Protein AF-A0A2W4MS30-F1 (afdb_monomer_lite)

Structure (mmCIF, N/CA/C/O backbone):
data_AF-A0A2W4MS30-F1
#
_entry.id   AF-A0A2W4MS30-F1
#
loop_
_atom_site.group_PDB
_atom_site.id
_atom_site.type_symbol
_atom_site.label_atom_id
_atom_site.label_alt_id
_atom_site.label_comp_id
_atom_site.label_asym_id
_atom_site.label_entity_id
_atom_site.label_seq_id
_atom_site.pdbx_PDB_ins_code
_atom_site.Cartn_x
_atom_site.Cartn_y
_atom_site.Cartn_z
_atom_site.occupancy
_atom_site.B_iso_or_equiv
_atom_site.auth_seq_id
_atom_site.auth_comp_id
_atom_site.auth_asym_id
_atom_site.auth_atom_id
_atom_site.pdbx_PDB_model_num
ATOM 1 N N . MET A 1 1 ? 3.216 -6.481 -2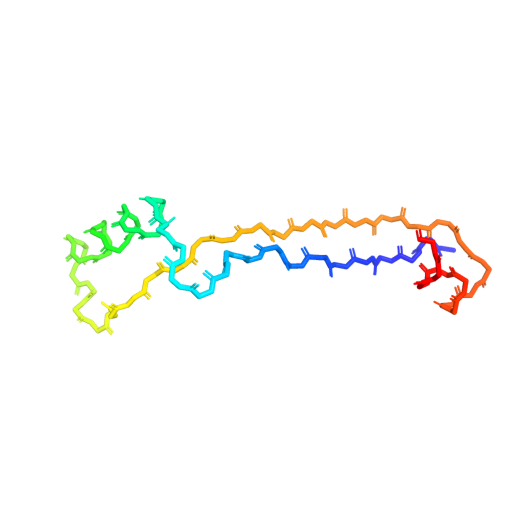6.389 1.00 73.25 1 MET A N 1
ATOM 2 C CA . MET A 1 1 ? 2.248 -6.295 -25.285 1.00 73.25 1 MET A CA 1
ATOM 3 C C . MET A 1 1 ? 2.984 -5.513 -24.212 1.00 73.25 1 MET A C 1
ATOM 5 O O . MET A 1 1 ? 4.121 -5.894 -23.962 1.00 73.25 1 MET A O 1
ATOM 9 N N . PRO A 1 2 ? 2.412 -4.436 -23.651 1.00 89.62 2 PRO A N 1
ATOM 10 C CA . PRO A 1 2 ? 3.107 -3.630 -22.651 1.0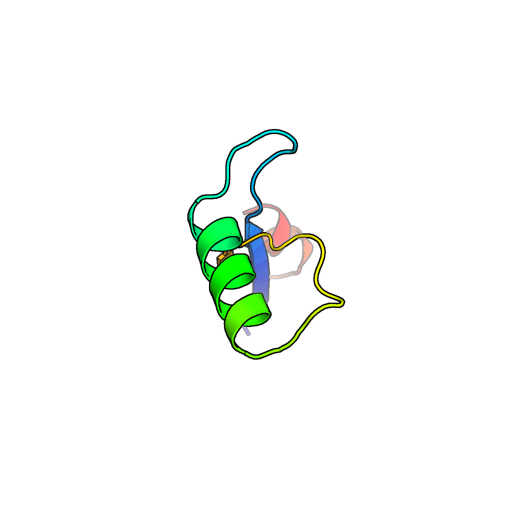0 89.62 2 PRO A CA 1
ATOM 11 C C . PRO A 1 2 ? 3.367 -4.449 -21.383 1.00 89.62 2 PRO A C 1
ATOM 13 O O . PRO A 1 2 ? 2.538 -5.275 -20.985 1.00 89.62 2 PRO A O 1
ATOM 16 N N . PHE A 1 3 ? 4.507 -4.213 -20.746 1.00 96.31 3 PHE A N 1
ATOM 17 C CA . PHE A 1 3 ? 4.842 -4.786 -19.448 1.00 96.31 3 PHE A CA 1
ATOM 18 C C . PHE A 1 3 ? 4.061 -4.056 -18.357 1.00 96.31 3 PHE A C 1
ATOM 20 O O . PHE A 1 3 ? 3.985 -2.829 -18.361 1.00 96.31 3 PHE A O 1
ATOM 27 N N . ARG A 1 4 ? 3.486 -4.799 -17.407 1.00 96.44 4 ARG A N 1
ATOM 28 C CA . ARG A 1 4 ? 2.834 -4.218 -16.226 1.00 96.44 4 ARG A CA 1
ATOM 29 C C . ARG A 1 4 ? 3.804 -4.231 -15.051 1.00 96.44 4 ARG A C 1
ATOM 31 O O . ARG A 1 4 ? 4.220 -5.305 -14.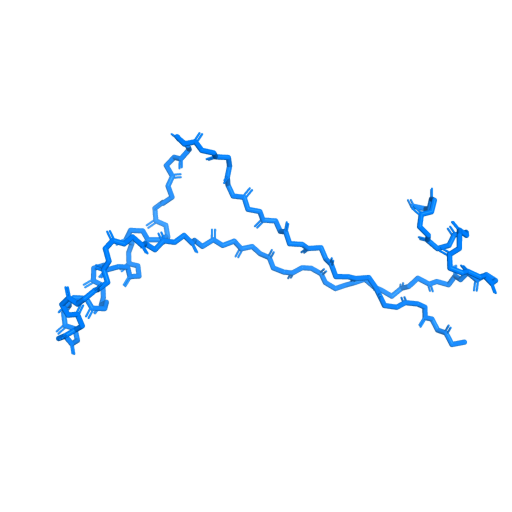620 1.00 96.44 4 ARG A O 1
ATOM 38 N N . ALA A 1 5 ? 4.102 -3.058 -14.505 1.00 96.62 5 ALA A N 1
ATOM 39 C CA . ALA A 1 5 ? 4.843 -2.909 -13.258 1.00 96.62 5 ALA A CA 1
ATOM 40 C C . ALA A 1 5 ? 3.905 -2.457 -12.132 1.00 96.62 5 ALA A C 1
ATOM 42 O O . ALA A 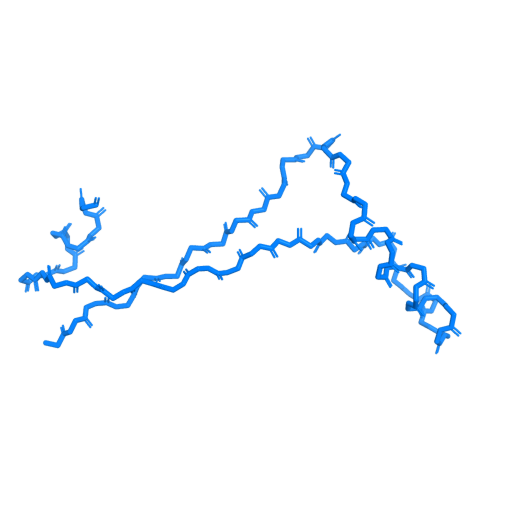1 5 ? 3.061 -1.582 -12.322 1.00 96.62 5 ALA A O 1
ATOM 43 N N . GLU A 1 6 ? 4.059 -3.053 -10.950 1.00 97.38 6 GLU A N 1
ATOM 44 C CA . GLU A 1 6 ? 3.326 -2.678 -9.740 1.00 97.38 6 GLU A CA 1
ATOM 45 C C . GLU A 1 6 ? 4.300 -2.092 -8.716 1.00 97.38 6 GLU A C 1
ATOM 47 O O . GLU A 1 6 ? 5.237 -2.759 -8.270 1.00 97.38 6 GLU A O 1
ATOM 52 N N . VAL A 1 7 ? 4.064 -0.844 -8.318 1.00 97.31 7 VAL A N 1
ATOM 53 C CA . VAL A 1 7 ? 4.880 -0.124 -7.340 1.00 97.31 7 VAL A CA 1
ATOM 54 C C . VAL A 1 7 ? 4.089 0.044 -6.050 1.00 97.31 7 VAL A C 1
ATOM 56 O O . VAL A 1 7 ? 3.062 0.723 -6.009 1.00 97.31 7 VAL A O 1
ATOM 59 N N . LYS A 1 8 ? 4.595 -0.550 -4.966 1.00 97.56 8 LYS A N 1
ATOM 60 C CA . LYS A 1 8 ? 4.032 -0.407 -3.618 1.00 97.56 8 LYS A CA 1
ATOM 61 C C . LYS A 1 8 ? 4.741 0.724 -2.885 1.00 97.56 8 LYS A C 1
ATOM 63 O O . LYS A 1 8 ? 5.903 0.603 -2.508 1.00 97.56 8 LYS A O 1
ATOM 68 N N . VAL A 1 9 ? 4.027 1.821 -2.667 1.00 97.31 9 VAL A N 1
ATOM 69 C CA . VAL A 1 9 ? 4.520 2.987 -1.934 1.00 97.31 9 VAL A CA 1
ATOM 70 C C . VAL A 1 9 ? 4.073 2.881 -0.483 1.00 97.31 9 VAL A C 1
ATOM 72 O O . VAL A 1 9 ? 2.883 2.986 -0.180 1.00 97.31 9 VAL A O 1
ATOM 75 N N . THR A 1 10 ? 5.031 2.703 0.422 1.00 96.62 10 THR A N 1
ATOM 76 C CA . THR A 1 10 ? 4.785 2.611 1.864 1.00 96.62 10 THR A CA 1
ATOM 77 C C . THR A 1 10 ? 5.543 3.690 2.624 1.00 96.62 10 THR A C 1
ATOM 79 O O . THR A 1 10 ? 6.639 4.103 2.244 1.00 96.62 10 THR A O 1
ATOM 82 N N . LEU A 1 11 ? 4.977 4.128 3.743 1.00 95.81 11 LEU A N 1
ATOM 83 C CA . LEU A 1 11 ? 5.639 5.051 4.656 1.00 95.81 11 LEU A CA 1
ATOM 84 C C . LEU A 1 11 ? 6.810 4.354 5.367 1.00 95.81 11 LEU A C 1
ATOM 86 O O . LEU A 1 11 ? 6.691 3.197 5.784 1.00 95.81 11 LEU A O 1
ATOM 90 N N . ARG A 1 12 ? 7.924 5.072 5.554 1.00 96.12 12 ARG A N 1
ATOM 91 C CA . ARG A 1 12 ? 9.083 4.573 6.312 1.00 96.12 12 ARG A CA 1
ATOM 92 C C . ARG A 1 12 ? 8.711 4.266 7.775 1.00 96.12 12 ARG A C 1
ATOM 94 O O . ARG A 1 12 ? 7.770 4.876 8.300 1.00 96.12 12 ARG A O 1
ATOM 101 N N . PRO A 1 13 ? 9.447 3.363 8.451 1.00 93.69 13 PRO A N 1
ATOM 102 C CA . PRO A 1 13 ? 9.290 3.148 9.888 1.00 93.69 13 PRO A CA 1
ATOM 103 C C . PRO A 1 13 ? 9.417 4.464 10.667 1.00 93.69 13 PRO A C 1
ATOM 105 O O . PRO A 1 13 ? 10.238 5.313 10.323 1.00 93.69 13 PRO A O 1
ATOM 108 N N . GLY A 1 14 ? 8.576 4.652 11.684 1.00 92.06 14 GLY A N 1
ATOM 109 C CA . GLY A 1 14 ? 8.554 5.869 12.507 1.00 92.06 14 GLY A CA 1
ATOM 110 C C . GLY A 1 14 ? 7.864 7.085 11.875 1.00 92.06 14 GLY A C 1
ATOM 111 O O . GLY A 1 14 ? 7.628 8.071 12.567 1.00 92.06 14 GLY A O 1
ATOM 112 N N . VAL A 1 15 ? 7.490 7.033 10.591 1.00 96.50 15 VAL A N 1
ATOM 113 C CA . VAL A 1 15 ? 6.681 8.092 9.971 1.00 96.50 15 VAL A CA 1
ATOM 114 C C . VAL A 1 15 ? 5.224 7.929 10.387 1.00 96.50 15 VAL A C 1
ATOM 116 O O . VAL A 1 15 ? 4.638 6.858 10.198 1.00 96.50 15 VAL A O 1
ATOM 119 N N . LEU A 1 16 ? 4.647 9.007 10.922 1.00 94.31 16 LEU A N 1
ATOM 120 C CA . LEU A 1 16 ? 3.243 9.068 11.311 1.00 94.31 16 LEU A CA 1
ATOM 121 C C . LEU A 1 16 ? 2.332 8.858 10.095 1.00 94.31 16 LEU A C 1
ATOM 123 O O . LEU A 1 16 ? 2.505 9.506 9.064 1.00 94.31 16 LEU A O 1
ATOM 127 N N . ASP A 1 17 ? 1.334 7.991 10.257 1.00 97.31 17 ASP A N 1
ATOM 128 C CA . ASP A 1 17 ? 0.298 7.715 9.264 1.00 97.31 17 ASP A CA 1
ATOM 129 C C . ASP A 1 17 ? -1.092 8.102 9.804 1.00 97.31 17 ASP A C 1
ATOM 131 O O . ASP A 1 17 ? -1.756 7.294 10.464 1.00 97.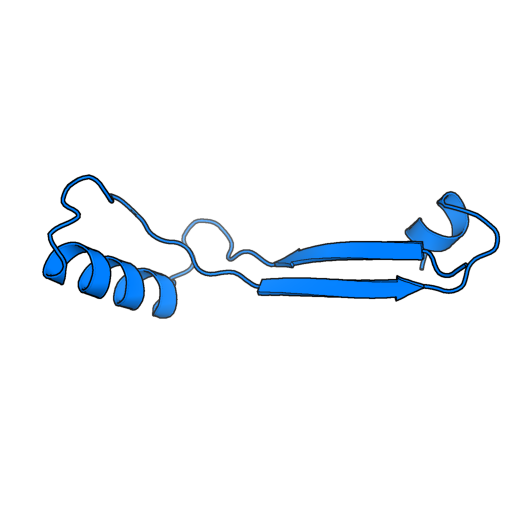31 17 ASP A O 1
ATOM 135 N N . PRO A 1 18 ? -1.563 9.338 9.551 1.00 97.44 18 PRO A N 1
ATOM 136 C CA . PRO A 1 18 ? -2.888 9.768 9.992 1.00 97.44 18 PRO A CA 1
ATOM 137 C C . PRO A 1 18 ? -4.033 8.958 9.371 1.00 97.44 18 PRO A C 1
ATOM 139 O O . PRO A 1 18 ? -5.077 8.802 10.008 1.00 97.44 18 PRO A O 1
ATOM 142 N N . GLN A 1 19 ? -3.850 8.443 8.148 1.00 97.88 19 GLN A N 1
ATOM 143 C CA . GLN A 1 19 ? -4.875 7.672 7.441 1.00 97.88 19 GLN A CA 1
ATOM 144 C C . GLN A 1 19 ? -4.999 6.274 8.045 1.00 97.88 19 GLN A C 1
ATOM 146 O O . GLN A 1 19 ? -6.105 5.863 8.396 1.00 97.88 19 GLN A O 1
ATOM 151 N N . GLY A 1 20 ? -3.870 5.593 8.260 1.00 97.62 20 GLY A N 1
ATOM 152 C CA . GLY A 1 20 ? -3.816 4.318 8.978 1.00 97.62 20 GLY A CA 1
ATOM 153 C C . GLY A 1 20 ? -4.472 4.405 10.352 1.00 97.62 20 GLY A C 1
ATOM 154 O O . GLY A 1 20 ? -5.373 3.626 10.655 1.00 97.62 20 GLY A O 1
ATOM 155 N N . ALA A 1 21 ? -4.144 5.439 11.132 1.00 96.81 21 ALA A N 1
ATOM 156 C CA . ALA A 1 21 ? -4.758 5.655 12.442 1.00 96.81 21 ALA A CA 1
ATOM 157 C C . ALA A 1 21 ? -6.282 5.888 12.374 1.00 96.81 21 ALA A C 1
ATOM 159 O O . ALA A 1 21 ? -7.015 5.479 13.276 1.00 96.81 21 ALA A O 1
ATOM 160 N N . ALA A 1 22 ? -6.784 6.561 11.333 1.00 97.81 22 ALA A N 1
ATOM 161 C CA . ALA A 1 22 ? -8.222 6.749 11.140 1.00 97.81 22 ALA A CA 1
ATOM 162 C C . ALA A 1 22 ? -8.933 5.430 10.802 1.00 97.81 22 ALA A C 1
ATOM 164 O O . ALA A 1 22 ? -9.982 5.141 11.379 1.00 97.81 22 ALA A O 1
ATOM 165 N N . VAL A 1 23 ? -8.339 4.616 9.925 1.00 98.06 23 VAL A N 1
ATOM 166 C CA . VAL A 1 23 ? -8.867 3.293 9.564 1.00 98.06 23 VAL A CA 1
ATOM 167 C C . VAL A 1 23 ? -8.841 2.348 10.766 1.00 98.06 23 VAL A C 1
ATOM 169 O O . VAL A 1 23 ? -9.837 1.682 11.029 1.00 98.06 23 VAL A O 1
ATOM 172 N N . GLU A 1 24 ? -7.758 2.332 11.546 1.00 97.75 24 GLU A N 1
ATOM 173 C CA . GLU A 1 24 ? -7.667 1.527 12.770 1.00 97.75 24 GLU A CA 1
ATOM 174 C C . GLU A 1 24 ? -8.791 1.873 13.756 1.00 97.75 24 GLU A C 1
ATOM 176 O O . GLU A 1 24 ? -9.474 0.981 14.263 1.00 97.75 24 GLU A O 1
ATOM 181 N N . ARG A 1 25 ? -9.043 3.170 13.985 1.00 96.69 25 ARG A N 1
ATOM 182 C CA . ARG A 1 25 ? -10.157 3.620 14.833 1.00 96.69 25 ARG A CA 1
ATOM 183 C C . ARG A 1 25 ? -11.509 3.148 14.302 1.00 96.69 25 ARG A C 1
ATOM 185 O O . ARG A 1 25 ? -12.326 2.680 15.088 1.00 96.69 25 ARG A O 1
ATOM 192 N N . ALA A 1 26 ? -11.738 3.242 12.992 1.00 98.06 26 ALA A N 1
ATOM 193 C CA . ALA A 1 26 ? -12.978 2.770 12.380 1.00 98.06 26 ALA A CA 1
ATOM 194 C C . ALA A 1 26 ? -13.169 1.255 12.570 1.00 98.06 26 ALA A C 1
ATOM 196 O O . ALA A 1 26 ? -14.252 0.820 12.955 1.00 98.06 26 ALA A O 1
ATOM 197 N N . LEU A 1 27 ? -12.112 0.460 12.377 1.00 98.12 27 LEU A N 1
ATOM 198 C CA . LEU A 1 27 ? -12.148 -0.992 12.575 1.00 98.12 27 LEU A CA 1
ATOM 199 C C . LEU A 1 27 ? -12.452 -1.370 14.030 1.00 98.12 27 LEU A C 1
ATOM 201 O O . LEU A 1 27 ? -13.265 -2.262 14.268 1.00 98.12 27 LEU A O 1
ATOM 205 N N . ARG A 1 28 ? -11.883 -0.658 15.009 1.00 96.19 28 ARG A N 1
ATOM 206 C CA . ARG A 1 28 ? -12.230 -0.872 16.424 1.00 96.19 28 ARG A CA 1
ATOM 207 C C . ARG A 1 28 ? -13.706 -0.591 16.701 1.00 96.19 28 ARG A C 1
ATOM 209 O O . ARG A 1 28 ? -14.356 -1.401 17.351 1.00 96.19 28 ARG A O 1
ATOM 216 N N . THR A 1 29 ? -14.255 0.502 16.167 1.00 96.81 29 THR A N 1
ATOM 217 C CA . THR A 1 29 ? -15.690 0.827 16.302 1.00 96.81 29 THR A CA 1
ATOM 218 C C . THR A 1 29 ? -16.592 -0.250 15.695 1.00 96.81 29 THR A C 1
ATOM 220 O O . THR A 1 29 ? -17.686 -0.488 16.197 1.00 96.81 29 THR A O 1
ATOM 223 N N . LEU A 1 30 ? -16.133 -0.930 14.642 1.00 97.94 30 LEU A N 1
ATOM 224 C CA . LEU A 1 30 ? -16.846 -2.043 14.008 1.00 97.94 30 LEU A CA 1
ATOM 225 C C . LEU A 1 30 ? -16.696 -3.385 14.756 1.00 97.94 30 LEU A C 1
ATOM 227 O O . LEU A 1 30 ? -17.253 -4.384 14.309 1.00 97.94 30 LEU A O 1
ATOM 231 N N . GLY A 1 31 ? -15.972 -3.427 15.881 1.00 97.56 31 GLY A N 1
ATOM 232 C CA . GLY A 1 31 ? -15.810 -4.622 16.719 1.00 97.56 31 GLY A CA 1
ATOM 233 C C . GLY A 1 31 ? -14.603 -5.501 16.375 1.00 97.56 31 GLY A C 1
ATOM 234 O O . GLY A 1 31 ? -14.477 -6.605 16.902 1.00 97.56 31 GLY A O 1
ATOM 235 N N . TYR A 1 32 ? -13.690 -5.042 15.512 1.00 97.62 32 TYR A N 1
ATOM 236 C CA . TYR A 1 32 ? -12.465 -5.780 15.193 1.00 97.62 32 TYR A CA 1
ATOM 237 C C . TYR A 1 32 ? -11.379 -5.540 16.256 1.00 97.62 32 TYR A C 1
ATOM 239 O O . TYR A 1 32 ? -10.489 -4.710 16.081 1.00 97.62 32 TYR A O 1
ATOM 247 N N . GLU A 1 33 ? -11.421 -6.290 17.358 1.00 92.88 33 GLU A N 1
ATOM 248 C CA . GLU A 1 33 ? -10.485 -6.115 18.487 1.00 92.88 33 GLU A CA 1
ATOM 249 C C . GLU A 1 33 ? -9.065 -6.659 18.231 1.00 92.88 33 GLU A C 1
ATOM 251 O O . GLU A 1 33 ? -8.110 -6.265 18.897 1.00 92.88 33 GLU A O 1
ATOM 256 N N . GLY A 1 34 ? -8.894 -7.550 17.249 1.00 95.94 34 GLY A N 1
ATOM 257 C CA . GLY A 1 34 ? -7.598 -8.163 16.929 1.00 95.94 34 GLY A CA 1
ATOM 258 C C . GLY A 1 34 ? -6.642 -7.285 16.109 1.00 95.94 34 GLY A C 1
ATOM 259 O O . GLY A 1 34 ? -5.483 -7.662 15.920 1.00 95.94 34 GLY A O 1
ATOM 260 N N . VAL A 1 35 ? -7.100 -6.136 15.602 1.00 96.12 35 VAL A N 1
ATOM 261 C CA . VAL A 1 35 ? -6.303 -5.250 14.739 1.00 96.12 35 VAL A CA 1
ATOM 262 C C . VAL A 1 35 ? -5.420 -4.348 15.603 1.00 96.12 35 VAL A C 1
ATOM 264 O O . VAL A 1 35 ? -5.919 -3.484 16.319 1.00 96.12 35 VAL A O 1
ATOM 267 N N . ARG A 1 36 ? -4.098 -4.552 15.537 1.00 92.94 36 ARG A N 1
ATOM 268 C CA . ARG A 1 36 ? -3.119 -3.838 16.381 1.00 92.94 36 ARG A CA 1
ATOM 269 C C . ARG A 1 36 ? -2.494 -2.608 15.731 1.00 92.94 36 ARG A C 1
ATOM 271 O O . ARG A 1 36 ? -2.069 -1.713 16.448 1.00 92.94 36 ARG A O 1
ATOM 278 N N . GLU A 1 37 ? -2.386 -2.602 14.409 1.00 94.25 37 GLU A N 1
ATOM 279 C CA . GLU A 1 37 ? -1.763 -1.523 13.645 1.00 94.25 37 GLU A CA 1
ATOM 280 C C . GLU A 1 37 ? -2.314 -1.544 12.218 1.00 94.25 37 GLU A C 1
ATOM 282 O O . GLU A 1 37 ? -2.461 -2.613 11.617 1.00 94.25 37 GLU A O 1
ATOM 287 N N . VAL A 1 38 ? -2.605 -0.365 11.668 1.00 96.81 38 VAL A N 1
ATOM 288 C CA . VAL A 1 38 ? -2.976 -0.196 10.259 1.00 96.81 38 VAL A CA 1
ATOM 289 C C . VAL A 1 38 ? -2.021 0.789 9.600 1.00 96.81 38 VAL A C 1
ATOM 291 O O . VAL A 1 38 ? -1.795 1.889 10.101 1.00 96.81 38 VAL A O 1
ATOM 294 N N . ARG A 1 39 ? -1.486 0.398 8.440 1.00 97.06 39 ARG A N 1
ATOM 295 C CA . ARG A 1 39 ? -0.637 1.234 7.585 1.00 97.06 39 ARG A CA 1
ATOM 296 C C . ARG A 1 39 ? -1.303 1.389 6.229 1.00 97.06 39 ARG A C 1
ATOM 298 O O . ARG A 1 39 ? -1.644 0.396 5.588 1.00 97.06 39 ARG A O 1
ATOM 305 N N . VAL A 1 40 ? -1.465 2.626 5.787 1.00 97.50 40 VAL A N 1
ATOM 306 C CA . VAL A 1 40 ? -2.016 2.966 4.480 1.00 97.50 40 VAL A CA 1
ATOM 307 C C . VAL A 1 40 ? -0.872 3.374 3.561 1.00 97.50 40 VAL A C 1
ATOM 309 O O . VAL A 1 40 ? -0.045 4.232 3.869 1.00 97.50 40 VAL A O 1
ATOM 312 N N . GLY A 1 41 ? -0.817 2.714 2.411 1.00 96.69 41 GLY A N 1
ATOM 313 C CA . GLY A 1 41 ? 0.116 3.006 1.332 1.00 96.69 41 GLY A CA 1
ATOM 314 C C . GLY A 1 41 ? -0.624 3.247 0.024 1.00 96.69 41 GLY A C 1
ATOM 315 O O . GLY A 1 41 ? -1.853 3.321 -0.012 1.00 96.69 41 GLY A O 1
ATOM 316 N N . LYS A 1 42 ? 0.132 3.346 -1.065 1.00 97.56 42 LYS A N 1
ATOM 317 C CA . LYS A 1 42 ? -0.417 3.406 -2.423 1.00 97.56 42 LYS A CA 1
ATOM 318 C C . LYS A 1 42 ? 0.113 2.237 -3.236 1.00 97.56 42 LYS A C 1
ATOM 320 O O . LYS A 1 42 ? 1.266 1.846 -3.075 1.00 97.56 42 LYS A O 1
ATOM 325 N N . VAL A 1 43 ? -0.717 1.722 -4.129 1.00 97.88 43 VAL A N 1
ATOM 326 C CA . VAL A 1 43 ? -0.291 0.836 -5.211 1.00 97.88 43 VAL A CA 1
ATOM 327 C C . VAL A 1 43 ? -0.411 1.640 -6.495 1.00 97.88 43 VAL A C 1
ATOM 329 O O . VAL A 1 43 ? -1.452 2.248 -6.741 1.00 97.88 43 VAL A O 1
ATOM 332 N N . VAL A 1 44 ? 0.670 1.702 -7.263 1.00 98.06 44 VAL A N 1
ATOM 333 C CA . VAL A 1 44 ? 0.713 2.384 -8.557 1.00 98.06 44 VAL A CA 1
ATOM 334 C C . VAL A 1 44 ? 1.006 1.341 -9.616 1.00 98.06 44 VAL A C 1
ATOM 336 O O . VAL A 1 44 ? 1.985 0.607 -9.511 1.00 98.06 44 VAL A O 1
ATOM 339 N N . GLU A 1 45 ? 0.150 1.279 -10.623 1.00 97.50 45 GLU A N 1
ATOM 340 C CA . GLU A 1 45 ? 0.322 0.390 -11.763 1.00 97.50 45 GLU A CA 1
ATOM 341 C C . GLU A 1 45 ? 0.801 1.196 -12.961 1.00 97.50 45 GLU A C 1
ATOM 343 O O . GLU A 1 45 ? 0.262 2.262 -13.264 1.00 97.50 45 GLU A O 1
ATOM 348 N N . LEU A 1 46 ? 1.830 0.681 -13.620 1.00 96.12 46 LEU A N 1
ATOM 349 C CA . LEU A 1 46 ? 2.450 1.286 -14.787 1.00 96.12 46 LEU A CA 1
ATOM 350 C C . LEU A 1 46 ? 2.390 0.283 -15.936 1.00 96.12 46 LEU A C 1
ATOM 352 O O . LEU A 1 46 ? 2.606 -0.912 -15.730 1.00 96.12 46 LEU A O 1
ATOM 356 N N . TRP A 1 47 ? 2.123 0.781 -17.138 1.00 96.69 47 TRP A N 1
ATOM 357 C CA . TRP A 1 47 ? 2.229 0.024 -18.380 1.00 96.69 47 TRP A CA 1
ATOM 358 C C . TRP A 1 47 ? 3.393 0.599 -19.177 1.00 96.69 47 TRP A C 1
ATOM 360 O O . TRP A 1 47 ? 3.403 1.792 -19.469 1.00 96.69 47 TRP A O 1
ATOM 370 N N . LEU A 1 48 ? 4.376 -0.244 -19.470 1.00 95.88 48 LEU A N 1
ATOM 371 C CA . LEU A 1 48 ? 5.646 0.131 -20.080 1.00 95.88 48 LEU A CA 1
ATOM 372 C C . LEU A 1 48 ? 5.769 -0.546 -21.442 1.00 95.88 48 LEU A C 1
ATOM 374 O O . LEU A 1 48 ? 5.598 -1.763 -21.554 1.00 95.88 48 LEU A O 1
ATOM 378 N N . ASP A 1 49 ? 6.099 0.2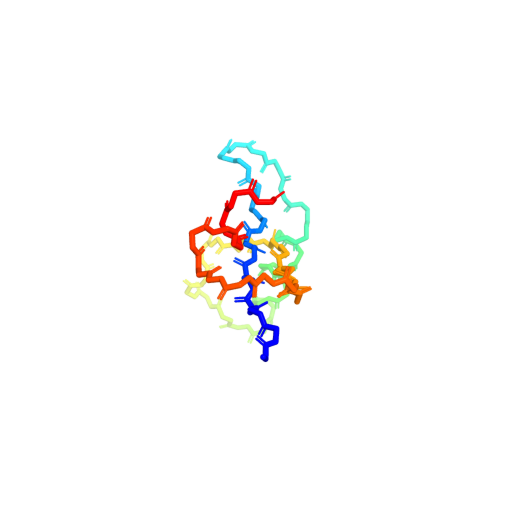33 -22.463 1.00 96.50 49 ASP A N 1
ATOM 379 C CA . ASP A 1 49 ? 6.506 -0.308 -23.754 1.00 96.50 49 ASP A CA 1
ATOM 380 C C . ASP A 1 49 ? 8.017 -0.578 -23.721 1.00 96.50 49 ASP A C 1
ATOM 382 O O . ASP A 1 49 ? 8.823 0.319 -23.471 1.00 96.50 49 ASP A O 1
ATOM 386 N N . ALA A 1 50 ? 8.394 -1.836 -23.942 1.00 94.94 50 ALA A N 1
ATOM 387 C CA . ALA A 1 50 ? 9.778 -2.298 -23.975 1.00 94.94 50 ALA A CA 1
ATOM 388 C C . ALA A 1 50 ? 9.887 -3.549 -24.859 1.00 94.94 50 ALA A C 1
ATOM 390 O O . ALA A 1 50 ? 8.888 -4.244 -25.086 1.00 94.94 50 ALA A O 1
ATOM 391 N N . ALA A 1 51 ? 11.087 -3.842 -25.357 1.00 95.25 51 ALA A N 1
ATOM 392 C CA . ALA A 1 51 ? 11.349 -5.048 -26.134 1.00 95.25 51 ALA A CA 1
ATOM 393 C C . ALA A 1 51 ? 11.402 -6.302 -25.245 1.00 95.25 51 ALA A C 1
ATOM 395 O O . ALA A 1 51 ? 10.958 -7.372 -25.668 1.00 95.25 51 ALA A O 1
ATOM 396 N N . ASP A 1 52 ? 11.902 -6.170 -24.013 1.00 95.06 52 ASP A N 1
ATOM 397 C CA . ASP A 1 52 ? 12.004 -7.251 -23.032 1.00 95.06 52 ASP A CA 1
ATOM 398 C C . ASP A 1 52 ? 11.880 -6.759 -21.574 1.00 95.06 52 ASP A C 1
ATOM 400 O O . ASP A 1 52 ? 11.751 -5.566 -21.291 1.00 95.06 52 ASP A O 1
ATOM 404 N N . GLU A 1 53 ? 11.886 -7.702 -20.626 1.00 93.19 53 GLU A N 1
ATOM 405 C CA . GLU A 1 53 ? 11.736 -7.403 -19.197 1.00 93.19 53 GLU A CA 1
ATOM 406 C C . GLU A 1 53 ? 12.932 -6.626 -18.619 1.00 93.19 53 GLU A C 1
ATOM 408 O O . GLU A 1 53 ? 12.759 -5.838 -17.688 1.00 93.19 53 GLU A O 1
ATOM 413 N N . ALA A 1 54 ? 14.145 -6.839 -19.137 1.00 95.75 54 ALA A N 1
ATOM 414 C CA . ALA A 1 54 ? 15.336 -6.168 -18.626 1.00 95.75 54 ALA A CA 1
ATOM 415 C C . ALA A 1 54 ? 15.317 -4.682 -19.001 1.00 95.75 54 ALA A C 1
ATOM 417 O O . ALA A 1 54 ? 15.581 -3.837 -18.145 1.00 95.75 54 ALA A O 1
ATOM 418 N N . GLU A 1 55 ? 14.930 -4.368 -20.240 1.00 95.62 55 GLU A N 1
ATOM 419 C CA . GLU A 1 55 ? 14.689 -2.996 -20.686 1.00 95.62 55 GLU A CA 1
ATOM 420 C C . GLU A 1 55 ? 13.545 -2.352 -19.891 1.00 95.62 55 GLU A C 1
ATOM 422 O O . GLU A 1 55 ? 13.710 -1.245 -19.379 1.00 95.62 55 GLU A O 1
ATOM 427 N N . ALA A 1 56 ? 12.425 -3.060 -19.694 1.00 95.06 56 ALA A N 1
ATOM 428 C CA . ALA A 1 56 ? 11.296 -2.552 -18.909 1.00 95.06 56 ALA A CA 1
ATOM 429 C C . ALA A 1 56 ? 11.672 -2.224 -17.450 1.00 95.06 56 ALA A C 1
ATOM 431 O O . ALA A 1 56 ? 11.133 -1.284 -16.875 1.00 95.06 56 ALA A O 1
ATOM 432 N N . ARG A 1 57 ? 12.587 -2.989 -16.837 1.00 91.75 57 ARG A N 1
ATOM 433 C CA . ARG A 1 57 ? 13.076 -2.754 -15.462 1.00 91.75 57 ARG A CA 1
ATOM 434 C C . ARG A 1 57 ? 14.082 -1.605 -15.349 1.00 91.75 57 ARG A C 1
ATOM 436 O O . ARG A 1 57 ? 14.337 -1.164 -14.230 1.00 91.75 57 ARG A O 1
ATOM 443 N N . ALA A 1 58 ? 14.700 -1.193 -16.454 1.00 92.69 58 ALA A N 1
ATOM 444 C CA . ALA A 1 58 ? 15.729 -0.155 -16.476 1.00 92.69 58 ALA A CA 1
ATOM 445 C C . ALA A 1 58 ? 15.180 1.261 -16.736 1.00 92.69 58 ALA A C 1
ATOM 447 O O . ALA A 1 58 ? 15.922 2.224 -16.534 1.00 92.69 58 ALA A O 1
ATOM 448 N N . GLN A 1 59 ? 13.925 1.381 -17.190 1.00 82.38 59 GLN A N 1
ATOM 449 C CA . GLN A 1 59 ? 13.199 2.652 -17.335 1.00 82.38 59 GLN A CA 1
ATOM 450 C C . GLN A 1 59 ? 12.701 3.173 -15.980 1.00 82.38 59 GLN A C 1
ATOM 452 O O . GLN A 1 59 ? 12.752 4.409 -15.784 1.00 82.38 59 GLN A O 1
#

Secondary structure (DSSP, 8-state):
-PEEEEEEE-PPTT---HHHHHHHHHHHHTT-TT-------EEEEEEE--SSHHHHHH-

Sequence (59 aa):
MPFRAEVKVTLRPGVLDPQGAAVERALRTLGYEGVREVRVGKVVELWLDAADEAEARAQ

pLDDT: mean 95.5, std 3.87, range [73.25, 98.12]

Radius of gyration: 17.46 Å; chains: 1; bounding box: 33×18×45 Å

Foldseek 3Di:
DWDKDKDKFFDDPPDDDPPFVVVLVVCVVVVNPVDDTGTDIDIDIDTHDDPDPVRVVVD